Protein AF-A0A357NCK1-F1 (afdb_monomer_lite)

pLDDT: mean 84.66, std 15.16, range [29.31, 97.75]

Radius of gyration: 15.94 Å; chains: 1; bounding box: 40×38×40 Å

Structure (mmCIF, N/CA/C/O backbone):
data_AF-A0A357NCK1-F1
#
_entry.id   AF-A0A357NCK1-F1
#
loop_
_atom_site.group_PDB
_atom_site.id
_atom_site.type_symbol
_atom_site.label_atom_id
_atom_site.label_alt_id
_atom_site.label_comp_id
_atom_site.label_asym_id
_atom_site.label_entity_id
_atom_site.label_seq_id
_atom_site.pdbx_PDB_ins_code
_atom_site.Cartn_x
_atom_site.Cartn_y
_atom_site.Cartn_z
_atom_site.occupancy
_atom_site.B_iso_or_equiv
_atom_site.auth_seq_id
_atom_site.auth_comp_id
_atom_site.auth_asym_id
_atom_site.auth_atom_id
_atom_site.pdbx_PDB_model_num
ATOM 1 N N . SER A 1 1 ? -4.058 -13.967 -14.057 1.00 55.59 1 SER A N 1
ATOM 2 C CA . SER A 1 1 ? -3.711 -12.797 -13.224 1.00 55.59 1 SER A CA 1
ATOM 3 C C . SER A 1 1 ? -3.985 -11.541 -14.035 1.00 55.59 1 SER A C 1
ATOM 5 O O . SER A 1 1 ? -3.881 -11.595 -15.252 1.00 55.59 1 SER A O 1
ATOM 7 N N . PHE A 1 2 ? -4.388 -10.442 -13.395 1.00 70.50 2 PHE A N 1
ATOM 8 C CA . PHE A 1 2 ? -4.640 -9.168 -14.077 1.00 70.50 2 PHE A CA 1
ATOM 9 C C . PHE A 1 2 ? -3.378 -8.293 -14.043 1.00 70.50 2 PHE A C 1
ATOM 11 O O . PHE A 1 2 ? -2.766 -8.137 -12.982 1.00 70.50 2 PHE A O 1
ATOM 18 N N . ASP A 1 3 ? -2.979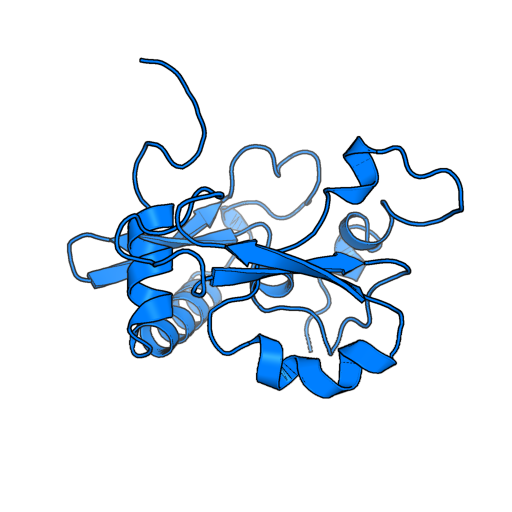 -7.739 -15.191 1.00 80.19 3 ASP A N 1
ATOM 19 C CA . ASP A 1 3 ? -1.816 -6.857 -15.319 1.00 80.19 3 ASP A CA 1
ATOM 20 C C . ASP A 1 3 ? -2.245 -5.466 -15.809 1.00 80.19 3 ASP A C 1
ATOM 22 O O . ASP A 1 3 ? -2.325 -5.207 -17.008 1.00 80.19 3 ASP A O 1
ATOM 26 N N . CYS A 1 4 ? -2.466 -4.539 -14.868 1.00 82.50 4 CYS A N 1
ATOM 27 C CA . CYS A 1 4 ? -2.794 -3.142 -15.178 1.00 82.50 4 CYS A CA 1
ATOM 28 C C . CYS A 1 4 ? -1.724 -2.439 -16.034 1.00 82.50 4 CYS A C 1
ATOM 30 O O . CYS A 1 4 ? -1.990 -1.410 -16.643 1.00 82.50 4 CYS A O 1
ATOM 32 N N . GLY A 1 5 ? -0.510 -2.995 -16.115 1.00 84.00 5 GLY A N 1
ATOM 33 C CA . GLY A 1 5 ? 0.564 -2.463 -16.948 1.00 84.00 5 GLY A CA 1
ATOM 34 C C . GLY A 1 5 ? 0.278 -2.558 -18.433 1.00 84.00 5 GLY A C 1
ATOM 35 O O . GLY A 1 5 ? 0.859 -1.783 -19.176 1.00 84.00 5 GLY A O 1
ATOM 36 N N . LEU A 1 6 ? -0.617 -3.448 -18.859 1.00 87.19 6 LEU A N 1
ATOM 37 C CA . LEU A 1 6 ? -1.048 -3.521 -20.252 1.00 87.19 6 LEU A CA 1
ATOM 38 C C . LEU A 1 6 ? -1.877 -2.292 -20.664 1.00 87.19 6 LEU A C 1
ATOM 40 O O . LEU A 1 6 ? -1.888 -1.946 -21.837 1.00 87.19 6 LEU A O 1
ATOM 44 N N . LEU A 1 7 ? -2.520 -1.605 -19.710 1.00 86.88 7 LEU A N 1
ATOM 45 C CA . LEU A 1 7 ? -3.351 -0.423 -19.979 1.00 86.88 7 LEU A CA 1
ATOM 46 C C . LEU A 1 7 ? -2.526 0.849 -20.189 1.00 86.88 7 LEU A C 1
ATOM 48 O O . LEU A 1 7 ? -2.882 1.699 -20.994 1.00 86.88 7 LEU A O 1
ATOM 52 N N . CYS A 1 8 ? -1.442 1.002 -19.429 1.00 85.50 8 CYS A N 1
ATOM 53 C CA . CYS A 1 8 ? -0.624 2.219 -19.410 1.00 85.50 8 CYS A CA 1
ATOM 54 C C . CYS A 1 8 ? 0.817 1.983 -19.860 1.00 85.50 8 CYS A C 1
ATOM 56 O O . CYS A 1 8 ? 1.697 2.794 -19.570 1.00 85.50 8 CYS A O 1
ATOM 58 N N . ASP A 1 9 ? 1.066 0.830 -20.476 1.00 85.50 9 ASP A N 1
ATOM 59 C CA . ASP A 1 9 ? 2.392 0.367 -20.858 1.00 85.50 9 ASP A CA 1
ATOM 60 C C . ASP A 1 9 ? 3.396 0.460 -19.692 1.00 85.50 9 ASP A C 1
ATOM 62 O O . ASP A 1 9 ? 4.513 0.950 -19.793 1.00 85.50 9 ASP A O 1
ATOM 66 N N . LYS A 1 10 ? 2.965 0.010 -18.512 1.00 84.56 10 LYS A N 1
ATOM 67 C CA . LYS A 1 10 ? 3.773 -0.063 -17.287 1.00 84.56 10 LYS A CA 1
ATOM 68 C C . LYS A 1 10 ? 4.330 1.280 -16.781 1.00 84.56 10 LYS A C 1
ATOM 70 O O . LYS A 1 10 ? 5.309 1.243 -16.040 1.00 84.56 10 LYS A O 1
ATOM 75 N N . ARG A 1 11 ? 3.701 2.424 -17.090 1.00 81.06 11 ARG A N 1
ATOM 76 C CA . ARG A 1 11 ? 4.147 3.789 -16.713 1.00 81.06 11 ARG A CA 1
ATOM 77 C C . ARG A 1 11 ? 4.675 3.928 -15.276 1.00 81.06 11 ARG A C 1
ATOM 79 O O . ARG A 1 11 ? 5.778 4.424 -15.096 1.00 81.06 11 ARG A O 1
ATOM 86 N N . CYS A 1 12 ? 3.959 3.413 -14.272 1.00 79.00 12 CYS A N 1
ATOM 87 C CA . CYS A 1 12 ? 4.374 3.490 -12.860 1.00 79.00 12 CYS A CA 1
ATOM 88 C C . CYS A 1 12 ? 5.651 2.699 -12.508 1.00 79.00 12 CYS A C 1
ATOM 90 O O . CYS A 1 12 ? 6.248 2.942 -11.469 1.00 79.00 12 CYS A O 1
ATOM 92 N N . CYS A 1 13 ? 6.068 1.743 -13.347 1.00 73.81 13 CYS A N 1
ATOM 93 C CA . CYS A 1 13 ? 7.329 1.008 -13.195 1.00 73.81 13 CYS A CA 1
ATOM 94 C C . CYS A 1 13 ? 8.408 1.489 -14.187 1.00 73.81 13 CYS A C 1
ATOM 96 O O . CYS A 1 13 ? 9.458 0.855 -14.274 1.00 73.81 13 CYS A O 1
ATOM 98 N N . ARG A 1 14 ? 8.143 2.542 -14.979 1.00 69.44 14 ARG A N 1
ATOM 99 C CA . ARG A 1 14 ? 9.073 3.087 -15.986 1.00 69.44 14 ARG A CA 1
ATOM 100 C C . ARG A 1 14 ? 9.870 4.287 -15.507 1.00 69.44 14 ARG A C 1
ATOM 102 O O . ARG A 1 14 ? 10.935 4.526 -16.059 1.00 69.44 14 ARG A O 1
ATOM 109 N N . THR A 1 15 ? 9.397 4.979 -14.477 1.00 58.25 15 THR A N 1
ATOM 110 C CA . THR A 1 15 ? 10.005 6.176 -13.866 1.00 58.25 15 THR A CA 1
ATOM 111 C C . THR A 1 15 ? 11.384 5.945 -13.231 1.00 58.25 15 THR A C 1
ATOM 113 O O . THR A 1 15 ? 11.900 6.819 -12.558 1.00 58.25 15 THR A O 1
ATOM 116 N N . PHE A 1 16 ? 11.996 4.778 -13.447 1.00 56.47 16 PHE A N 1
ATOM 117 C CA . PHE A 1 16 ? 13.287 4.377 -12.879 1.00 56.47 16 PHE A CA 1
ATOM 118 C C . PHE A 1 16 ? 14.247 3.816 -13.932 1.00 56.47 16 PHE A C 1
ATOM 120 O O . PHE A 1 16 ? 15.299 3.270 -13.599 1.00 56.47 16 PHE A O 1
ATOM 127 N N . ALA A 1 17 ? 13.864 3.855 -15.210 1.00 44.09 17 ALA A N 1
ATOM 128 C CA . ALA A 1 17 ? 14.748 3.414 -16.267 1.00 44.09 17 ALA A CA 1
ATOM 129 C C . ALA A 1 17 ? 15.828 4.486 -16.481 1.00 44.09 17 ALA A C 1
ATOM 131 O O . ALA A 1 17 ? 15.514 5.588 -16.914 1.00 44.09 17 ALA A O 1
ATOM 132 N N . TYR A 1 18 ? 17.073 4.073 -16.235 1.00 43.44 18 TYR A N 1
ATOM 133 C CA . TYR A 1 18 ? 18.349 4.699 -16.602 1.00 43.44 18 TYR A CA 1
ATOM 134 C C . TYR A 1 18 ? 18.934 5.653 -15.561 1.00 43.44 18 TYR A C 1
ATOM 136 O O . TYR A 1 18 ? 18.379 6.715 -15.344 1.00 43.44 18 TYR A O 1
ATOM 144 N N . GLY A 1 19 ? 20.045 5.210 -14.942 1.00 49.09 19 GLY A N 1
ATOM 145 C CA . GLY A 1 19 ? 21.285 5.913 -14.528 1.00 49.09 19 GLY A CA 1
ATOM 146 C C . GLY A 1 19 ? 21.278 7.328 -13.936 1.00 49.09 19 GLY A C 1
ATOM 147 O O . GLY A 1 19 ? 22.135 7.631 -13.109 1.00 49.09 19 GLY A O 1
ATOM 148 N N . ASP A 1 20 ? 20.312 8.149 -14.314 1.00 51.88 20 ASP A N 1
ATOM 149 C CA . ASP A 1 20 ? 20.265 9.598 -14.198 1.00 51.88 20 ASP A CA 1
ATOM 150 C C . ASP A 1 20 ? 19.053 10.063 -13.369 1.00 51.88 20 ASP A C 1
ATOM 152 O O . ASP A 1 20 ? 18.769 11.256 -13.324 1.00 51.88 20 ASP A O 1
ATOM 156 N N . ALA A 1 21 ? 18.343 9.132 -12.709 1.00 57.41 21 ALA A N 1
ATOM 157 C CA . ALA A 1 21 ? 17.176 9.441 -11.883 1.00 57.41 21 ALA A CA 1
ATOM 158 C C . ALA A 1 21 ? 17.512 10.526 -10.847 1.00 57.41 21 ALA A C 1
ATOM 160 O O . ALA A 1 21 ? 18.444 10.351 -10.039 1.00 57.41 21 ALA A O 1
ATOM 161 N N . SER A 1 22 ? 16.750 11.624 -10.873 1.00 60.38 22 SER A N 1
ATOM 162 C CA . SER A 1 22 ? 16.932 12.752 -9.962 1.00 60.38 22 SER A CA 1
ATOM 163 C C . SER A 1 22 ? 16.767 12.299 -8.503 1.00 60.38 22 SER A C 1
ATOM 165 O O . SER A 1 22 ? 16.165 11.254 -8.230 1.00 60.38 22 SER A O 1
ATOM 167 N N . PRO A 1 23 ? 17.294 13.053 -7.523 1.00 62.44 23 PRO A N 1
ATOM 168 C CA . PRO A 1 23 ? 17.022 12.783 -6.116 1.00 62.44 23 PRO A CA 1
ATOM 169 C C . PRO A 1 23 ? 15.522 12.652 -5.812 1.00 62.44 23 PRO A C 1
ATOM 171 O O . PRO A 1 23 ? 15.155 11.764 -5.050 1.00 62.44 23 PRO A O 1
ATOM 174 N N . GLU A 1 24 ? 14.664 13.450 -6.463 1.00 62.22 24 GLU A N 1
ATOM 175 C CA . GLU A 1 24 ? 13.208 13.354 -6.298 1.00 62.22 24 GLU A CA 1
ATOM 176 C C . GLU A 1 24 ? 12.635 12.060 -6.901 1.00 62.22 24 GLU A C 1
ATOM 178 O O . GLU A 1 24 ? 11.732 11.449 -6.334 1.00 62.22 24 GLU A O 1
ATOM 183 N N . GLU A 1 25 ? 13.178 11.586 -8.026 1.00 59.94 25 GLU A N 1
ATOM 184 C CA . GLU A 1 25 ? 12.728 10.338 -8.655 1.00 59.94 25 GLU A CA 1
ATOM 185 C C . GLU A 1 25 ? 13.094 9.090 -7.837 1.00 59.94 25 GLU A C 1
ATOM 187 O O . GLU A 1 25 ? 12.412 8.065 -7.912 1.00 59.94 25 GLU A O 1
ATOM 192 N N . ARG A 1 26 ? 14.135 9.175 -6.999 1.00 59.75 26 ARG A N 1
ATOM 193 C CA . ARG A 1 26 ? 14.512 8.108 -6.054 1.00 59.75 26 ARG A CA 1
ATOM 194 C C . ARG A 1 26 ? 13.540 7.966 -4.884 1.00 59.75 26 ARG A C 1
ATOM 196 O O . ARG A 1 26 ? 13.560 6.924 -4.228 1.00 59.75 26 ARG A O 1
ATOM 203 N N . ASP A 1 27 ? 12.694 8.966 -4.647 1.00 67.44 27 ASP A N 1
ATOM 204 C CA . ASP A 1 27 ? 11.656 8.932 -3.618 1.00 67.44 27 ASP A CA 1
ATOM 205 C C . ASP A 1 27 ? 10.322 8.350 -4.124 1.00 67.44 27 ASP A C 1
ATOM 207 O O . ASP A 1 27 ? 9.385 8.213 -3.340 1.00 67.44 27 ASP A O 1
ATOM 211 N N . TYR A 1 28 ? 10.215 7.918 -5.390 1.00 79.38 28 TYR A N 1
ATOM 212 C CA . TYR A 1 28 ? 9.050 7.150 -5.840 1.00 79.38 28 TYR A CA 1
ATOM 213 C C . TYR A 1 28 ? 9.114 5.690 -5.377 1.00 79.38 28 TYR A C 1
ATOM 215 O O . TYR A 1 28 ? 10.111 4.981 -5.536 1.00 79.38 28 TYR A O 1
ATOM 223 N N . GLY A 1 29 ? 7.991 5.189 -4.876 1.00 88.00 29 GLY A N 1
ATOM 224 C CA . GLY A 1 29 ? 7.892 3.834 -4.355 1.00 88.00 29 GLY A CA 1
ATOM 225 C C . GLY A 1 29 ? 6.590 3.615 -3.607 1.00 88.00 29 GLY A C 1
ATOM 226 O O . GLY A 1 29 ? 5.633 4.369 -3.773 1.00 88.00 29 GLY A O 1
ATOM 227 N N . MET A 1 30 ? 6.548 2.552 -2.815 1.00 91.62 30 MET A N 1
ATOM 228 C CA . MET A 1 30 ? 5.403 2.224 -1.976 1.00 91.62 30 MET A CA 1
ATOM 229 C C . MET A 1 30 ? 5.854 1.851 -0.577 1.00 91.62 30 MET A C 1
ATOM 231 O O . MET A 1 30 ? 6.795 1.078 -0.402 1.00 91.62 30 MET A O 1
ATOM 235 N N . GLU A 1 31 ? 5.111 2.327 0.410 1.00 94.81 31 GLU A N 1
ATOM 236 C CA . GLU A 1 31 ? 5.141 1.763 1.751 1.00 94.81 31 GLU A CA 1
ATOM 237 C C . GLU A 1 31 ? 4.552 0.353 1.734 1.00 94.81 31 GLU A C 1
ATOM 239 O O . GLU A 1 31 ? 3.494 0.096 1.149 1.00 94.81 31 GLU A O 1
ATOM 244 N N . LEU A 1 32 ? 5.238 -0.566 2.392 1.00 96.88 32 LEU A N 1
ATOM 245 C CA . LEU A 1 32 ? 4.742 -1.900 2.664 1.00 96.88 32 LEU A CA 1
ATOM 246 C C . LEU A 1 32 ? 3.779 -1.853 3.845 1.00 96.88 32 LEU A C 1
ATOM 248 O O . LEU A 1 32 ? 3.964 -1.083 4.789 1.00 96.88 32 LEU A O 1
ATOM 252 N N . TYR A 1 33 ? 2.764 -2.710 3.824 1.00 97.38 33 TYR A N 1
ATOM 253 C CA . TYR A 1 33 ? 1.983 -2.940 5.036 1.00 97.38 33 TYR A CA 1
ATOM 254 C C . TYR A 1 33 ? 2.820 -3.703 6.074 1.00 97.38 33 TYR A C 1
ATOM 256 O O . TYR A 1 33 ? 3.628 -4.546 5.687 1.00 97.38 33 TYR A O 1
ATOM 264 N N . PRO A 1 34 ? 2.620 -3.475 7.386 1.00 97.00 34 PRO A N 1
ATOM 265 C CA . PRO A 1 34 ? 3.275 -4.271 8.423 1.00 97.00 34 PRO A CA 1
ATOM 266 C C . PRO A 1 34 ? 3.155 -5.785 8.174 1.00 97.00 34 PRO A C 1
ATOM 268 O O . PRO A 1 34 ? 2.043 -6.308 8.064 1.00 97.00 34 PRO A O 1
ATOM 271 N N . GLY A 1 35 ? 4.292 -6.481 8.089 1.00 94.62 35 GLY A N 1
ATOM 272 C CA . GLY A 1 35 ? 4.389 -7.919 7.821 1.00 94.62 35 GLY A CA 1
ATOM 273 C C . GLY A 1 35 ? 4.550 -8.282 6.340 1.00 94.62 35 GLY A C 1
ATOM 274 O O . GLY A 1 35 ? 4.945 -9.404 6.018 1.00 94.62 35 GLY A O 1
ATOM 275 N N . GLU A 1 36 ? 4.288 -7.361 5.412 1.00 96.06 36 GLU A N 1
ATOM 276 C CA . GLU A 1 36 ? 4.460 -7.600 3.977 1.00 96.06 36 GLU A CA 1
ATOM 277 C C . GLU A 1 36 ? 5.936 -7.772 3.583 1.00 96.06 36 GLU A C 1
ATOM 279 O O . GLU A 1 36 ? 6.248 -8.501 2.640 1.00 96.06 36 GLU A O 1
ATOM 284 N N . GLU A 1 37 ? 6.865 -7.179 4.333 1.00 94.88 37 GLU A N 1
ATOM 285 C CA . GLU A 1 37 ? 8.304 -7.356 4.139 1.00 94.88 37 GLU A CA 1
ATOM 286 C C . GLU A 1 37 ? 8.746 -8.823 4.217 1.00 94.88 37 GLU A C 1
ATOM 288 O O . GLU A 1 37 ? 9.729 -9.193 3.576 1.00 94.88 37 GLU A O 1
ATOM 293 N N . LEU A 1 38 ? 8.002 -9.662 4.946 1.00 94.00 38 LEU A N 1
ATOM 294 C CA . LEU A 1 38 ? 8.243 -11.103 5.028 1.00 94.00 38 LEU A CA 1
ATOM 295 C C . LEU A 1 38 ? 7.881 -11.805 3.713 1.00 94.00 38 LEU A C 1
ATOM 297 O O . LEU A 1 38 ? 8.577 -12.722 3.286 1.00 94.00 38 LEU A O 1
ATOM 301 N N . MET A 1 39 ? 6.835 -11.336 3.027 1.00 91.31 39 MET A N 1
ATOM 302 C CA . MET A 1 39 ? 6.394 -11.871 1.730 1.00 91.31 39 MET A CA 1
ATOM 303 C C . MET A 1 39 ? 7.337 -11.490 0.584 1.00 91.31 39 MET A C 1
ATOM 305 O O . MET A 1 39 ? 7.323 -12.115 -0.477 1.00 91.31 39 MET A O 1
ATOM 309 N N . LEU A 1 40 ? 8.138 -10.446 0.795 1.00 92.00 40 LEU A N 1
ATOM 310 C CA . LEU A 1 40 ? 9.106 -9.902 -0.153 1.00 92.00 40 LEU A CA 1
ATOM 311 C C . LEU A 1 40 ? 10.558 -10.162 0.282 1.00 92.00 40 LEU A C 1
ATOM 313 O O . LEU A 1 40 ? 11.479 -9.593 -0.305 1.00 92.00 40 LEU A O 1
ATOM 317 N N . ALA A 1 41 ? 10.783 -11.016 1.286 1.00 88.81 41 ALA A N 1
ATOM 318 C CA . ALA A 1 41 ? 12.111 -11.278 1.838 1.00 88.81 41 ALA A CA 1
ATOM 319 C C . ALA A 1 41 ? 13.102 -11.775 0.771 1.00 88.81 41 ALA A C 1
ATOM 321 O O . ALA A 1 41 ? 14.217 -11.257 0.685 1.00 88.81 41 ALA A O 1
ATOM 322 N N . ASP A 1 42 ? 12.669 -12.689 -0.104 1.00 88.44 42 ASP A N 1
ATOM 323 C CA . ASP A 1 42 ? 13.484 -13.207 -1.214 1.00 88.44 42 ASP A CA 1
ATOM 324 C C . ASP A 1 42 ? 13.862 -12.108 -2.223 1.00 88.44 42 ASP A C 1
ATOM 326 O O . ASP A 1 42 ? 14.929 -12.128 -2.840 1.00 88.44 42 ASP A O 1
ATOM 330 N N . GLU A 1 43 ? 13.013 -11.088 -2.360 1.00 88.56 43 GLU A N 1
ATOM 331 C CA . GLU A 1 43 ? 13.208 -9.993 -3.310 1.00 88.56 43 GLU A CA 1
ATOM 332 C C . GLU A 1 43 ? 14.259 -8.980 -2.830 1.00 88.56 43 GLU A C 1
ATOM 334 O O . GLU A 1 43 ? 14.776 -8.209 -3.642 1.00 88.56 43 GLU A O 1
ATOM 339 N N . ARG A 1 44 ? 14.647 -9.011 -1.542 1.00 81.50 44 ARG A N 1
ATOM 340 C CA . ARG A 1 44 ? 15.767 -8.205 -1.016 1.00 81.50 44 ARG A CA 1
ATOM 341 C C . ARG A 1 44 ? 17.080 -8.527 -1.720 1.00 81.50 44 ARG A C 1
ATOM 343 O O . ARG A 1 44 ? 17.882 -7.632 -1.959 1.00 81.50 44 ARG A O 1
ATOM 350 N N . GLN A 1 45 ? 17.281 -9.793 -2.079 1.00 80.31 45 GLN A N 1
ATOM 351 C CA . GLN A 1 45 ? 18.465 -10.245 -2.813 1.00 80.31 45 GLN A CA 1
ATOM 352 C C . GLN A 1 45 ? 18.263 -10.162 -4.335 1.00 80.31 45 GLN A C 1
ATOM 354 O O . GLN A 1 45 ? 19.229 -10.139 -5.093 1.00 80.31 45 GLN A O 1
ATOM 359 N N . GLY A 1 46 ? 17.011 -10.061 -4.795 1.00 78.31 46 GLY A N 1
ATOM 360 C CA . GLY A 1 46 ? 16.647 -9.965 -6.211 1.00 78.31 46 GLY A CA 1
ATOM 361 C C . GLY A 1 46 ? 17.046 -8.649 -6.894 1.00 78.31 46 GLY A C 1
ATOM 362 O O . GLY A 1 46 ? 16.891 -8.524 -8.112 1.00 78.31 46 GLY A O 1
ATOM 363 N N . GLY A 1 47 ? 17.527 -7.655 -6.139 1.00 81.69 47 GLY A N 1
ATOM 364 C CA . GLY A 1 47 ? 18.170 -6.438 -6.656 1.00 81.69 47 GLY A CA 1
ATOM 365 C C . GLY A 1 47 ? 17.273 -5.497 -7.470 1.00 81.69 47 GLY A C 1
ATOM 366 O O . GLY A 1 47 ? 17.779 -4.576 -8.106 1.00 81.69 47 GLY A O 1
ATOM 367 N N . TRP A 1 48 ? 15.955 -5.728 -7.498 1.00 85.44 48 TRP A N 1
ATOM 368 C CA . TRP A 1 48 ? 14.989 -4.886 -8.219 1.00 85.44 48 TRP A CA 1
ATOM 369 C C . TRP A 1 48 ? 14.235 -3.900 -7.319 1.00 85.44 48 TRP A C 1
ATOM 371 O O . TRP A 1 48 ? 13.499 -3.056 -7.830 1.00 85.44 48 TRP A O 1
ATOM 381 N N . LEU A 1 49 ? 14.427 -4.006 -6.002 1.00 88.50 49 LEU A N 1
ATOM 382 C CA . LEU A 1 49 ? 13.860 -3.121 -4.993 1.00 88.50 49 LEU A CA 1
ATOM 383 C C . LEU A 1 49 ? 14.984 -2.444 -4.208 1.00 88.50 49 LEU A C 1
ATOM 385 O O . LEU A 1 49 ? 15.873 -3.120 -3.692 1.00 88.50 49 LEU A O 1
ATOM 389 N N . ASN A 1 50 ? 14.907 -1.124 -4.083 1.00 87.75 50 ASN A N 1
ATOM 390 C CA . ASN A 1 50 ? 15.637 -0.362 -3.081 1.00 87.75 50 ASN A CA 1
ATOM 391 C C . ASN A 1 50 ? 14.758 -0.235 -1.834 1.00 87.75 50 ASN A C 1
ATOM 393 O O . ASN A 1 50 ? 13.598 0.157 -1.949 1.00 87.75 50 ASN A O 1
ATOM 397 N N . TRP A 1 51 ? 15.296 -0.566 -0.663 1.00 91.81 51 TRP A N 1
ATOM 398 C CA . TRP A 1 51 ? 14.548 -0.633 0.591 1.00 91.81 51 TRP A CA 1
ATOM 399 C C . TRP A 1 51 ? 14.994 0.477 1.539 1.00 91.81 51 TRP A C 1
ATOM 401 O O . TRP A 1 51 ? 16.183 0.610 1.821 1.00 91.81 51 TRP A O 1
ATOM 411 N N . ARG A 1 52 ? 14.038 1.214 2.102 1.00 91.94 52 ARG A N 1
ATOM 412 C CA . ARG A 1 52 ? 14.255 2.190 3.177 1.00 91.94 52 ARG A CA 1
ATOM 413 C C . ARG A 1 52 ? 13.345 1.841 4.348 1.00 91.94 52 ARG A C 1
ATOM 415 O O . ARG A 1 52 ? 12.187 1.506 4.134 1.00 91.94 52 ARG A O 1
ATOM 422 N N . PHE A 1 53 ? 13.854 1.880 5.573 1.00 95.00 53 PHE A N 1
ATOM 423 C CA . PHE A 1 53 ? 13.005 1.761 6.758 1.00 95.00 53 PHE A CA 1
ATOM 424 C C . PHE A 1 53 ? 12.506 3.151 7.151 1.00 95.00 53 PHE A C 1
ATOM 426 O O . PHE A 1 53 ? 13.316 4.067 7.288 1.00 95.00 53 PHE A O 1
ATOM 433 N N . LEU A 1 54 ? 11.191 3.299 7.287 1.00 95.25 54 LEU A N 1
ATOM 434 C CA . LEU A 1 54 ? 10.539 4.504 7.783 1.00 95.25 54 LEU A CA 1
ATOM 435 C C . LEU A 1 54 ? 10.188 4.269 9.251 1.00 95.25 54 LEU A C 1
ATOM 437 O O . LEU A 1 54 ? 9.309 3.465 9.559 1.00 95.25 54 LEU A O 1
ATOM 441 N N . SER A 1 55 ? 10.921 4.925 10.141 1.00 95.94 55 SER A N 1
ATOM 442 C CA . SER A 1 55 ? 10.796 4.848 11.597 1.00 95.94 55 SER A CA 1
ATOM 443 C C . SER A 1 55 ? 9.635 5.697 12.127 1.00 95.94 55 SER A C 1
ATOM 445 O O . SER A 1 55 ? 9.399 6.824 11.682 1.00 95.94 55 SER A O 1
ATOM 447 N N . GLY A 1 56 ? 8.944 5.180 13.143 1.00 94.38 56 GLY A N 1
ATOM 448 C CA . GLY A 1 56 ? 7.972 5.931 13.932 1.00 94.38 56 GLY A CA 1
ATOM 449 C C . GLY A 1 56 ? 8.626 7.123 14.635 1.00 94.38 56 GLY A C 1
ATOM 450 O O . GLY A 1 56 ? 9.752 7.040 15.126 1.00 94.38 56 GLY A O 1
ATOM 451 N N . GLY A 1 57 ? 7.947 8.268 14.656 1.00 88.62 57 GLY A N 1
ATOM 452 C CA . GLY A 1 57 ? 8.468 9.502 15.257 1.00 88.62 57 GLY A CA 1
ATOM 453 C C . GLY A 1 57 ? 9.537 10.237 14.436 1.00 88.62 57 GLY A C 1
ATOM 454 O O . GLY A 1 57 ? 10.017 11.276 14.884 1.00 88.62 57 GLY A O 1
ATOM 455 N N . GLU A 1 58 ? 9.905 9.727 13.258 1.00 90.94 58 GLU A N 1
ATOM 456 C CA . GLU A 1 58 ? 10.731 10.438 12.264 1.00 90.94 58 GLU A CA 1
ATOM 457 C C . GLU A 1 58 ? 9.983 10.640 10.942 1.00 90.94 58 GLU A C 1
ATOM 459 O O . GLU A 1 58 ? 10.181 11.654 10.277 1.00 90.94 58 GLU A O 1
ATOM 464 N N . TYR A 1 59 ? 9.099 9.703 10.594 1.00 92.81 59 TYR A N 1
ATOM 465 C CA . TYR A 1 59 ? 8.212 9.780 9.437 1.00 92.81 59 TYR A CA 1
ATOM 466 C C . TYR A 1 59 ? 6.746 9.891 9.869 1.00 92.81 59 TYR A C 1
ATOM 468 O O . TYR A 1 59 ? 6.412 9.651 11.033 1.00 92.81 59 TYR A O 1
ATOM 476 N N . ASP A 1 60 ? 5.879 10.251 8.919 1.00 91.00 60 ASP A N 1
ATOM 477 C CA . ASP A 1 60 ? 4.429 10.366 9.111 1.00 91.00 60 ASP A CA 1
ATOM 478 C C . ASP A 1 60 ? 3.773 8.984 9.261 1.00 91.00 60 ASP A C 1
ATOM 480 O O . ASP A 1 60 ? 3.208 8.410 8.335 1.00 91.00 60 ASP A O 1
ATOM 484 N N . LEU A 1 61 ? 3.927 8.418 10.451 1.00 94.44 61 LEU A N 1
ATOM 485 C CA . LEU A 1 61 ? 3.410 7.125 10.875 1.00 94.44 61 LEU A CA 1
ATOM 486 C C . LEU A 1 61 ? 2.652 7.303 12.194 1.00 94.44 61 LEU A C 1
ATOM 488 O O . LEU A 1 61 ? 2.835 8.327 12.860 1.00 94.44 61 LEU A O 1
ATOM 492 N N . PRO A 1 62 ? 1.840 6.312 12.617 1.00 95.62 62 PRO A N 1
ATOM 493 C CA . PRO A 1 62 ? 1.099 6.405 13.865 1.00 95.62 62 PRO A CA 1
ATOM 494 C C . PRO A 1 62 ? 1.951 6.909 15.032 1.00 95.62 62 PRO A C 1
ATOM 496 O O . PRO A 1 62 ? 2.998 6.343 15.337 1.00 95.62 62 PRO A O 1
ATOM 499 N N . SER A 1 63 ? 1.490 7.963 15.711 1.00 93.31 63 SER A N 1
ATOM 500 C CA . SER A 1 63 ? 2.243 8.623 16.794 1.00 93.31 63 SER A CA 1
ATOM 501 C C . SER A 1 63 ? 2.560 7.716 17.988 1.00 93.31 63 SER A C 1
ATOM 503 O O . SER A 1 63 ? 3.386 8.053 18.831 1.00 93.31 63 SER A O 1
ATOM 505 N N . SER A 1 64 ? 1.858 6.593 18.097 1.00 94.69 64 SER A N 1
ATOM 506 C CA . SER A 1 64 ? 2.082 5.524 19.070 1.00 94.69 64 SER A CA 1
ATOM 507 C C . SER A 1 64 ? 3.320 4.676 18.764 1.00 94.69 64 SER A C 1
ATOM 509 O O . SER A 1 64 ? 3.805 3.990 19.662 1.00 94.69 64 SER A O 1
ATOM 511 N N . TRP A 1 65 ? 3.827 4.693 17.528 1.00 96.44 65 TRP A N 1
ATOM 512 C CA . TRP A 1 65 ? 4.947 3.862 17.103 1.00 96.44 65 TRP A CA 1
ATOM 513 C C . TRP A 1 65 ? 6.274 4.470 17.544 1.00 96.44 65 TRP A C 1
ATOM 515 O O . TRP A 1 65 ? 6.594 5.622 17.245 1.00 96.44 65 TRP A O 1
ATOM 525 N N . ALA A 1 66 ? 7.080 3.669 18.234 1.00 94.56 66 ALA A N 1
ATOM 526 C CA . ALA A 1 66 ? 8.412 4.072 18.657 1.00 94.56 66 ALA A CA 1
ATOM 527 C C . ALA A 1 66 ? 9.394 4.154 17.472 1.00 94.56 66 ALA A C 1
ATOM 529 O O . ALA A 1 66 ? 9.174 3.571 16.415 1.00 94.56 66 ALA A O 1
ATOM 530 N N . LYS A 1 67 ? 10.558 4.785 17.681 1.00 92.88 67 LYS A N 1
ATOM 531 C CA . LYS A 1 67 ? 11.616 4.928 16.653 1.00 92.88 67 LYS A CA 1
ATOM 532 C C . LYS A 1 67 ? 12.147 3.624 16.058 1.00 92.88 67 LYS A C 1
ATOM 534 O O . LYS A 1 67 ? 12.675 3.623 14.953 1.00 92.88 67 LYS A O 1
ATOM 539 N N . HIS A 1 68 ? 12.046 2.523 16.797 1.00 92.69 68 HIS A N 1
ATOM 540 C CA . HIS A 1 68 ? 12.451 1.195 16.327 1.00 92.69 68 HIS A CA 1
ATOM 541 C C . HIS A 1 68 ? 11.299 0.424 15.659 1.00 92.69 68 HIS A C 1
ATOM 543 O O . HIS A 1 68 ? 11.494 -0.694 15.189 1.00 92.69 68 HIS A O 1
ATOM 549 N N . GLU A 1 69 ? 10.101 1.004 15.625 1.00 95.12 69 GLU A N 1
ATOM 550 C CA . GLU A 1 69 ? 8.928 0.498 14.925 1.00 95.12 69 GLU A CA 1
ATOM 551 C C . GLU A 1 69 ? 8.715 1.307 13.646 1.00 95.12 69 GLU A C 1
ATOM 553 O O . GLU A 1 69 ? 9.173 2.441 13.539 1.00 95.12 69 GLU A O 1
ATOM 558 N N . GLY A 1 70 ? 8.061 0.724 12.645 1.00 96.12 70 GLY A N 1
ATOM 559 C CA . GLY A 1 70 ? 7.973 1.367 11.344 1.00 96.12 70 GLY A CA 1
ATOM 560 C C . GLY A 1 70 ? 7.484 0.446 10.243 1.00 96.12 70 GLY A C 1
ATOM 561 O O . GLY A 1 70 ? 7.093 -0.698 10.489 1.00 96.12 70 GLY A O 1
ATOM 562 N N . VAL A 1 71 ? 7.550 0.956 9.019 1.00 97.00 71 VAL A N 1
ATOM 563 C CA . VAL A 1 71 ? 7.314 0.193 7.789 1.00 97.00 71 VAL A CA 1
ATOM 564 C C . VAL A 1 71 ? 8.518 0.294 6.867 1.00 97.00 71 VAL A C 1
ATOM 566 O O . VAL A 1 71 ? 9.330 1.213 6.959 1.00 97.00 71 VAL A O 1
ATOM 569 N N . TYR A 1 72 ? 8.639 -0.651 5.941 1.00 96.44 72 TYR A N 1
ATOM 570 C CA . TYR A 1 72 ? 9.572 -0.498 4.833 1.00 96.44 72 TYR A CA 1
ATOM 571 C C . TYR A 1 72 ? 8.911 0.262 3.690 1.00 96.44 72 TYR A C 1
ATOM 573 O O . TYR A 1 72 ? 7.778 -0.016 3.321 1.00 96.44 72 TYR A O 1
ATOM 581 N N . PHE A 1 73 ? 9.656 1.171 3.087 1.00 94.00 73 PHE A N 1
ATOM 582 C CA . PHE A 1 73 ? 9.365 1.775 1.802 1.00 94.00 73 PHE A CA 1
ATOM 583 C C . PHE A 1 73 ? 10.228 1.110 0.736 1.00 94.00 73 PHE A C 1
ATOM 585 O O . PHE A 1 73 ? 11.436 0.941 0.929 1.00 94.00 73 PHE A O 1
ATOM 592 N N . VAL A 1 74 ? 9.619 0.737 -0.388 1.00 91.50 74 VAL A N 1
ATOM 593 C CA . VAL A 1 74 ? 10.324 0.108 -1.504 1.00 91.50 74 VAL A CA 1
ATOM 594 C C . VAL A 1 74 ? 10.142 0.887 -2.802 1.00 91.50 74 VAL A C 1
ATOM 596 O O . VAL A 1 74 ? 9.024 1.111 -3.266 1.00 91.50 74 VAL A O 1
ATOM 599 N N . GLY A 1 75 ? 11.265 1.267 -3.407 1.00 88.25 75 GLY A N 1
ATOM 600 C CA . GLY A 1 75 ? 11.340 1.841 -4.751 1.00 88.25 75 GLY A CA 1
ATOM 601 C C . GLY A 1 75 ? 11.849 0.803 -5.749 1.00 88.25 75 GLY A C 1
ATOM 602 O O . GLY A 1 75 ? 12.677 -0.038 -5.402 1.00 88.25 75 GLY A O 1
ATOM 603 N N . CYS A 1 76 ? 11.366 0.828 -6.991 1.00 85.50 76 CYS A N 1
ATOM 604 C CA . CYS A 1 76 ? 11.866 -0.084 -8.024 1.00 85.50 76 CYS A CA 1
ATOM 605 C C . CYS A 1 76 ? 13.180 0.454 -8.611 1.00 85.50 76 CYS A C 1
ATOM 607 O O . CYS A 1 76 ? 13.240 1.606 -9.011 1.00 85.50 76 CYS A O 1
ATOM 609 N N . THR A 1 77 ? 14.219 -0.372 -8.730 1.00 80.88 77 THR A N 1
ATOM 610 C CA . THR A 1 77 ? 15.495 0.015 -9.385 1.00 80.88 77 THR A CA 1
ATOM 611 C C . THR A 1 77 ? 15.530 -0.332 -10.874 1.00 80.88 77 THR A C 1
ATOM 613 O O . THR A 1 77 ? 16.420 0.076 -11.614 1.00 80.88 77 THR A O 1
ATOM 616 N N . ARG A 1 78 ? 14.569 -1.143 -11.313 1.00 80.00 78 ARG A N 1
ATOM 617 C CA . ARG A 1 78 ? 14.361 -1.610 -12.685 1.00 80.00 78 ARG A CA 1
ATOM 618 C C . ARG A 1 78 ? 12.885 -1.979 -12.851 1.00 80.00 78 ARG A C 1
ATOM 620 O O . ARG A 1 78 ? 12.171 -2.036 -11.845 1.00 80.00 78 ARG A O 1
ATOM 627 N N . PRO A 1 79 ? 12.397 -2.265 -14.072 1.00 81.38 79 PRO A N 1
ATOM 628 C CA . PRO A 1 79 ? 11.010 -2.664 -14.268 1.00 81.38 79 PRO A CA 1
ATOM 629 C C . PRO A 1 79 ? 10.574 -3.773 -13.299 1.00 81.38 79 PRO A C 1
ATOM 631 O O . PRO A 1 79 ? 11.187 -4.837 -13.221 1.00 81.38 79 PRO A O 1
ATOM 634 N N . CYS A 1 80 ? 9.509 -3.484 -12.553 1.00 82.94 80 CYS A N 1
ATOM 635 C CA . CYS A 1 80 ? 9.018 -4.301 -11.452 1.00 82.94 80 CYS A CA 1
ATOM 636 C C . CYS A 1 80 ? 8.688 -5.746 -11.871 1.00 82.94 80 CYS A C 1
ATOM 638 O O . CYS A 1 80 ? 8.018 -5.981 -12.887 1.00 82.94 80 CYS A O 1
ATOM 640 N N . ALA A 1 81 ? 9.054 -6.724 -11.036 1.00 86.06 81 ALA A N 1
ATOM 641 C CA . ALA A 1 81 ? 8.573 -8.095 -11.174 1.00 86.06 81 ALA A CA 1
ATOM 642 C C . ALA A 1 81 ? 7.071 -8.136 -10.835 1.00 86.06 81 ALA A C 1
ATOM 644 O O . ALA A 1 81 ? 6.668 -8.197 -9.675 1.00 86.06 81 ALA A O 1
ATOM 645 N N . ARG A 1 82 ? 6.205 -8.066 -11.856 1.00 84.69 82 ARG A N 1
ATOM 646 C CA . ARG A 1 82 ? 4.754 -7.816 -11.702 1.00 84.69 82 ARG A CA 1
ATOM 647 C C . ARG A 1 82 ? 4.035 -8.758 -10.737 1.00 84.69 82 ARG A C 1
ATOM 649 O O . ARG A 1 82 ? 3.133 -8.314 -10.021 1.00 84.69 82 ARG A O 1
ATOM 656 N N . ALA A 1 83 ? 4.435 -10.028 -10.713 1.00 86.75 83 ALA A N 1
ATOM 657 C CA . ALA A 1 83 ? 3.878 -11.057 -9.837 1.00 86.75 83 ALA A CA 1
ATOM 658 C C . ALA A 1 83 ? 4.298 -10.904 -8.365 1.00 86.75 83 ALA A C 1
ATOM 660 O O . ALA A 1 83 ? 3.635 -11.460 -7.493 1.00 86.75 83 ALA A O 1
ATOM 661 N N . LYS A 1 84 ? 5.344 -10.119 -8.094 1.00 89.69 84 LYS A N 1
ATOM 662 C CA . LYS A 1 84 ? 5.971 -9.888 -6.786 1.00 89.69 84 LYS A CA 1
ATOM 663 C C . LYS A 1 84 ? 5.794 -8.448 -6.296 1.00 89.69 84 LYS A C 1
ATOM 665 O O . LYS A 1 84 ? 6.485 -8.001 -5.396 1.00 89.69 84 LYS A O 1
ATOM 670 N N . ARG A 1 85 ? 4.867 -7.694 -6.895 1.00 90.94 85 ARG A N 1
ATOM 671 C CA . ARG A 1 85 ? 4.571 -6.321 -6.470 1.00 90.94 85 ARG A CA 1
ATOM 672 C C . ARG A 1 85 ? 4.026 -6.278 -5.037 1.00 90.94 85 ARG A C 1
ATOM 674 O O . ARG A 1 85 ? 3.205 -7.151 -4.719 1.00 90.94 85 ARG A O 1
ATOM 681 N N . PRO A 1 86 ? 4.371 -5.235 -4.264 1.00 93.88 86 PRO A N 1
ATOM 682 C CA . PRO A 1 86 ? 3.675 -4.900 -3.030 1.00 93.88 86 PRO A CA 1
ATOM 683 C C . PRO A 1 86 ? 2.161 -4.740 -3.226 1.00 93.88 86 PRO A C 1
ATOM 685 O O . PRO A 1 86 ? 1.689 -4.441 -4.327 1.00 93.88 86 PRO A O 1
ATOM 688 N N . LEU A 1 87 ? 1.392 -4.889 -2.156 1.00 95.12 87 LEU A N 1
ATOM 689 C CA . LEU A 1 87 ? -0.055 -4.746 -2.095 1.00 95.12 87 LEU A CA 1
ATOM 690 C C . LEU A 1 87 ? -0.475 -3.332 -2.486 1.00 95.12 87 LEU A C 1
ATOM 692 O O . LEU A 1 87 ? -1.345 -3.194 -3.345 1.00 95.12 87 LEU A O 1
ATOM 696 N N . ARG A 1 88 ? 0.197 -2.285 -1.981 1.00 93.88 88 ARG A N 1
ATOM 697 C CA . ARG A 1 88 ? -0.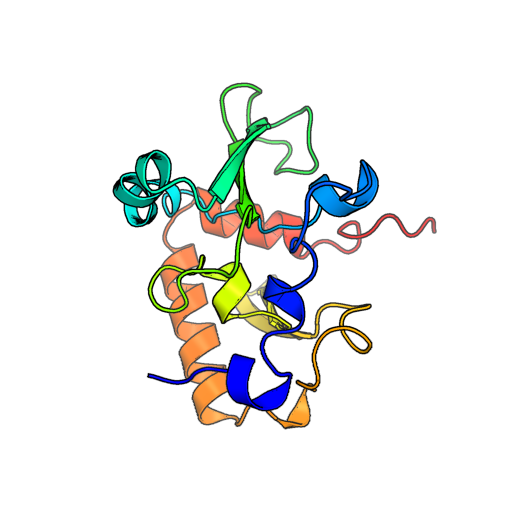085 -0.899 -2.400 1.00 93.88 88 ARG A CA 1
ATOM 698 C C . ARG A 1 88 ? 0.125 -0.697 -3.911 1.00 93.88 88 ARG A C 1
ATOM 700 O O . ARG A 1 88 ? -0.740 -0.135 -4.572 1.00 93.88 88 ARG A O 1
ATOM 707 N N . CYS A 1 89 ? 1.160 -1.295 -4.518 1.00 91.44 89 CYS A N 1
ATOM 708 C CA . CYS A 1 89 ? 1.330 -1.301 -5.985 1.00 91.44 89 CYS A CA 1
ATOM 709 C C . CYS A 1 89 ? 0.218 -2.050 -6.750 1.00 91.44 89 CYS A C 1
ATOM 711 O O . CYS A 1 89 ? 0.059 -1.841 -7.956 1.00 91.44 89 CYS A O 1
ATOM 713 N N . ARG A 1 90 ? -0.477 -3.001 -6.113 1.00 91.12 90 ARG A N 1
ATOM 714 C CA . ARG A 1 90 ? -1.582 -3.762 -6.726 1.00 91.12 90 ARG A CA 1
ATOM 715 C C . ARG A 1 90 ? -2.922 -3.056 -6.580 1.00 91.12 90 ARG A C 1
ATOM 717 O O . ARG A 1 90 ? -3.787 -3.277 -7.422 1.00 91.12 90 ARG A O 1
ATOM 724 N N . LEU A 1 91 ? -3.079 -2.259 -5.528 1.00 91.88 91 LEU A N 1
ATOM 725 C CA . LEU A 1 91 ? -4.273 -1.462 -5.266 1.00 91.88 91 LEU A CA 1
ATOM 726 C C . LEU A 1 91 ? -4.243 -0.127 -6.015 1.00 91.88 91 LEU A C 1
ATOM 728 O O . LEU A 1 91 ? -5.299 0.338 -6.432 1.00 91.88 91 LEU A O 1
ATOM 732 N N . PHE A 1 92 ? -3.056 0.444 -6.244 1.00 90.62 92 PHE A N 1
ATOM 733 C CA . PHE A 1 92 ? -2.879 1.713 -6.951 1.00 90.62 92 PHE A CA 1
ATOM 734 C C . PHE A 1 92 ? -3.686 1.768 -8.266 1.00 90.62 92 PHE A C 1
ATOM 736 O O . PHE A 1 92 ? -3.591 0.836 -9.078 1.00 90.62 92 PHE A O 1
ATOM 743 N N . PRO A 1 93 ? -4.461 2.842 -8.510 1.00 91.38 93 PRO A N 1
ATOM 744 C CA . PRO A 1 93 ? -4.467 4.137 -7.810 1.00 91.38 93 PRO A CA 1
ATOM 745 C C . PRO A 1 93 ? -5.455 4.225 -6.638 1.00 91.38 93 PRO A C 1
ATOM 747 O O . PRO A 1 93 ? -5.718 5.307 -6.120 1.00 91.38 93 PRO A O 1
ATOM 750 N N . TYR A 1 94 ? -6.042 3.104 -6.228 1.00 92.38 94 TYR A N 1
ATOM 751 C CA . TYR A 1 94 ? -6.952 3.072 -5.095 1.00 92.38 94 TYR A CA 1
ATOM 752 C C . TYR A 1 94 ? -6.178 2.899 -3.797 1.00 92.38 94 TYR A C 1
ATOM 754 O O . TYR A 1 94 ? -5.333 2.007 -3.683 1.00 92.38 94 TYR A O 1
ATOM 762 N N . LYS A 1 95 ? -6.539 3.690 -2.789 1.00 92.25 95 LYS A N 1
ATOM 763 C CA . LYS A 1 95 ? -6.076 3.496 -1.418 1.00 92.25 95 LYS A CA 1
ATOM 764 C C . LYS A 1 95 ? -7.231 3.063 -0.509 1.00 92.25 95 LYS A C 1
ATOM 766 O O . LYS A 1 95 ? -8.340 3.598 -0.623 1.00 92.25 95 LYS A O 1
ATOM 771 N N . PRO A 1 96 ? -7.015 2.087 0.384 1.00 95.00 96 PRO A N 1
ATOM 772 C CA . PRO A 1 96 ? -7.985 1.748 1.411 1.00 95.00 96 PRO A CA 1
ATOM 773 C C . PRO A 1 96 ? -7.964 2.792 2.525 1.00 95.00 96 PRO A C 1
ATOM 775 O O . PRO A 1 96 ? -6.902 3.179 2.999 1.00 95.00 96 PRO A O 1
ATOM 778 N N . ILE A 1 97 ? -9.145 3.216 2.964 1.00 94.12 97 ILE A N 1
ATOM 779 C CA . ILE A 1 97 ? -9.327 4.050 4.153 1.00 94.12 97 ILE A CA 1
ATOM 780 C C . ILE A 1 97 ? -10.153 3.289 5.185 1.00 94.12 97 ILE A C 1
ATOM 782 O O . ILE A 1 97 ? -11.189 2.700 4.855 1.00 94.12 97 ILE A O 1
ATOM 786 N N . LEU A 1 98 ? -9.706 3.310 6.441 1.00 95.25 98 LEU A N 1
ATOM 787 C CA . LEU A 1 98 ? -10.474 2.771 7.555 1.00 95.25 98 LEU A CA 1
ATOM 788 C C . LEU A 1 98 ? -11.473 3.819 8.049 1.00 95.25 98 LEU A C 1
ATOM 790 O O . LEU A 1 98 ? -11.108 4.907 8.481 1.00 95.25 98 LEU A O 1
ATOM 794 N N . LYS A 1 99 ? -12.763 3.495 7.973 1.00 93.56 99 LYS A N 1
ATOM 795 C CA . LYS A 1 99 ? -13.849 4.362 8.440 1.00 93.56 99 LYS A CA 1
ATOM 796 C C . LYS A 1 99 ? -14.051 4.204 9.951 1.00 93.56 99 LYS A C 1
ATOM 798 O O . LYS A 1 99 ? -13.739 3.166 10.528 1.00 93.56 99 LYS A O 1
ATOM 803 N N . ALA A 1 100 ? -14.675 5.203 10.580 1.00 90.00 100 ALA A N 1
ATOM 804 C CA . ALA A 1 100 ? -15.000 5.197 12.014 1.00 90.00 100 ALA A CA 1
ATOM 805 C C . ALA A 1 100 ? -15.846 3.988 12.462 1.00 90.00 100 ALA A C 1
ATOM 807 O O . ALA A 1 100 ? -15.707 3.515 13.583 1.00 90.00 100 ALA A O 1
ATOM 808 N N . ASN A 1 101 ? -16.678 3.437 11.573 1.00 90.31 101 ASN A N 1
ATOM 809 C CA . ASN A 1 101 ? -17.454 2.218 11.830 1.00 90.31 101 ASN A CA 1
ATOM 810 C C . ASN A 1 101 ? -16.633 0.916 11.682 1.00 90.31 101 ASN A C 1
ATOM 812 O O . ASN A 1 101 ? -1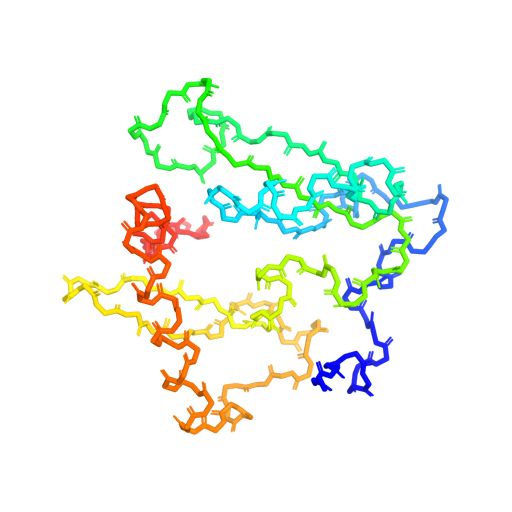7.201 -0.173 11.700 1.00 90.31 101 ASN A O 1
ATOM 816 N N . GLY A 1 102 ? -15.317 1.016 11.481 1.00 90.00 102 GLY A N 1
ATOM 817 C CA . GLY A 1 102 ? -14.407 -0.115 11.322 1.00 90.00 102 GLY A CA 1
ATOM 818 C C . GLY A 1 102 ? -14.405 -0.764 9.937 1.00 90.00 102 GLY A C 1
ATOM 819 O O . GLY A 1 102 ? -13.709 -1.763 9.767 1.00 90.00 102 GLY A O 1
ATOM 820 N N . LYS A 1 103 ? -15.151 -0.227 8.964 1.00 95.62 103 LYS A N 1
ATOM 821 C CA . LYS A 1 103 ? -15.204 -0.742 7.587 1.00 95.62 103 LYS A CA 1
ATOM 822 C C . LYS A 1 103 ? -14.155 -0.109 6.685 1.00 95.62 103 LYS A C 1
ATOM 824 O O . LYS A 1 103 ? -13.764 1.038 6.902 1.00 95.62 103 LYS A O 1
ATOM 829 N N . ILE A 1 104 ? -13.730 -0.847 5.658 1.00 97.00 104 ILE A N 1
ATOM 830 C CA . ILE A 1 104 ? -12.832 -0.315 4.629 1.00 97.00 104 ILE A CA 1
ATOM 831 C C . ILE A 1 104 ? -13.639 0.276 3.481 1.00 97.00 104 ILE A C 1
ATOM 833 O O . ILE A 1 104 ? -14.624 -0.300 3.023 1.00 97.00 104 ILE A O 1
ATOM 837 N N . ARG A 1 105 ? -13.175 1.419 2.978 1.00 94.31 105 ARG A N 1
ATOM 838 C CA . ARG A 1 105 ? -13.578 1.944 1.676 1.00 94.31 105 ARG A CA 1
ATOM 839 C C . ARG A 1 105 ? -12.352 2.113 0.795 1.00 94.31 105 ARG A C 1
ATOM 841 O O . ARG A 1 105 ? -11.340 2.622 1.263 1.00 94.31 105 ARG A O 1
ATOM 848 N N . LEU A 1 106 ? -12.447 1.735 -0.475 1.00 93.31 106 LEU A N 1
ATOM 849 C CA . LEU A 1 106 ? -11.447 2.138 -1.464 1.00 93.31 106 LEU A CA 1
ATOM 850 C C . LEU A 1 106 ? -11.787 3.521 -2.017 1.00 93.31 106 LEU A C 1
ATOM 852 O O . LEU A 1 106 ? -12.899 3.735 -2.503 1.00 93.31 106 LEU A O 1
ATOM 856 N N . VAL A 1 107 ? -10.827 4.437 -1.976 1.00 90.75 107 VAL A N 1
ATOM 857 C CA . VAL A 1 107 ? -10.935 5.774 -2.573 1.00 90.75 107 VAL A CA 1
ATOM 858 C C . VAL A 1 107 ? -9.827 5.971 -3.595 1.00 90.75 107 VAL A C 1
ATOM 860 O O . VAL A 1 107 ? -8.758 5.372 -3.466 1.00 90.75 107 VAL A O 1
ATOM 863 N N .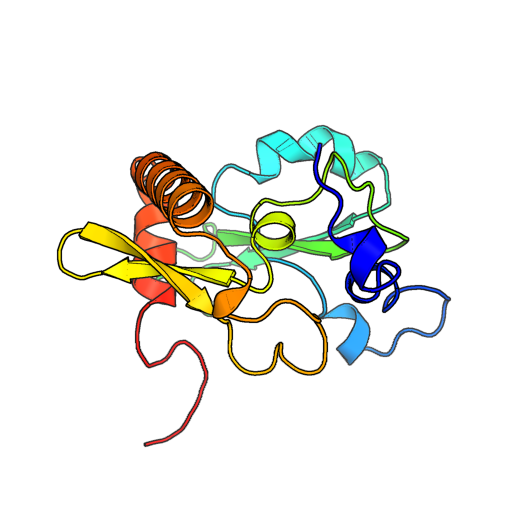 LEU A 1 108 ? -10.081 6.788 -4.615 1.00 89.25 108 LEU A N 1
ATOM 864 C CA . LEU A 1 108 ? -9.035 7.177 -5.552 1.00 89.25 108 LEU A CA 1
ATOM 865 C C . LEU A 1 108 ? -8.038 8.087 -4.831 1.00 89.25 108 LEU A C 1
ATOM 867 O O . LEU A 1 108 ? -8.422 9.026 -4.128 1.00 89.25 108 LEU A O 1
ATOM 871 N N . GLU A 1 109 ? -6.755 7.787 -4.963 1.00 87.12 109 GLU A N 1
ATOM 872 C CA . GLU A 1 109 ? -5.719 8.632 -4.404 1.00 87.12 109 GLU A CA 1
ATOM 873 C C . GLU A 1 109 ? -5.571 9.912 -5.244 1.00 87.12 109 GLU A C 1
ATOM 875 O O . GLU A 1 109 ? -5.406 9.851 -6.462 1.00 87.12 109 GLU A O 1
ATOM 880 N N . LYS A 1 110 ? -5.643 11.083 -4.594 1.00 84.19 110 LYS A N 1
ATOM 881 C CA . LYS A 1 110 ? -5.527 12.388 -5.267 1.00 84.19 110 LYS A CA 1
ATOM 882 C C . LYS A 1 110 ? -4.211 12.481 -6.053 1.00 84.19 110 LYS A C 1
ATOM 884 O O . LYS A 1 110 ? -3.178 11.988 -5.595 1.00 84.19 110 LYS A O 1
ATOM 889 N N . GLY A 1 111 ? -4.200 13.179 -7.182 1.00 82.62 111 GLY A N 1
ATOM 890 C CA . GLY A 1 111 ? -2.966 13.433 -7.938 1.00 82.62 111 GLY A CA 1
ATOM 891 C C . GLY A 1 111 ? -2.473 12.225 -8.738 1.00 82.62 111 GLY A C 1
ATOM 892 O O . GLY A 1 111 ? -1.397 12.279 -9.329 1.00 82.62 111 GLY A O 1
ATOM 893 N N . THR A 1 112 ? -3.232 11.125 -8.766 1.00 84.75 112 THR A N 1
ATOM 894 C CA . THR A 1 112 ? -2.901 9.940 -9.571 1.00 84.75 112 THR A CA 1
ATOM 895 C C . THR A 1 112 ? -3.443 10.018 -10.995 1.00 84.75 112 THR A C 1
ATOM 897 O O . THR A 1 112 ? -3.067 9.188 -11.825 1.00 84.75 112 THR A O 1
ATOM 900 N N . GLU A 1 113 ? -4.249 11.034 -11.314 1.00 81.25 113 GLU A N 1
ATOM 901 C CA . GLU A 1 113 ? -4.990 11.158 -12.576 1.00 81.25 113 GLU A CA 1
ATOM 902 C C . GLU A 1 113 ? -4.042 11.275 -13.784 1.00 81.25 113 GLU A C 1
ATOM 904 O O . GLU A 1 113 ? -4.331 10.777 -14.869 1.00 81.25 113 GLU A O 1
ATOM 909 N N . ASN A 1 114 ? -2.857 11.861 -13.578 1.00 77.44 114 ASN A N 1
ATOM 910 C CA . ASN A 1 114 ? -1.820 11.989 -14.609 1.00 77.44 114 ASN A CA 1
ATOM 911 C C . ASN A 1 114 ? -0.920 10.737 -14.732 1.00 77.44 114 ASN A C 1
ATOM 913 O O . ASN A 1 114 ? -0.226 10.545 -15.739 1.00 77.44 114 ASN A O 1
ATOM 917 N N . TYR A 1 115 ? -0.935 9.852 -13.729 1.00 78.00 115 TYR A N 1
ATOM 918 C CA . TYR A 1 115 ? -0.034 8.697 -13.628 1.00 78.00 115 TYR A CA 1
ATOM 919 C C . TYR A 1 115 ? -0.713 7.364 -13.949 1.00 78.00 115 TYR A C 1
ATOM 921 O O . TYR A 1 115 ? -0.069 6.460 -14.493 1.00 78.00 115 TYR A O 1
ATOM 929 N N . CYS A 1 116 ? -2.002 7.229 -13.637 1.00 86.75 116 CYS A N 1
ATOM 930 C CA . CYS A 1 116 ? -2.776 6.019 -13.863 1.00 86.75 116 CYS A CA 1
ATOM 931 C C . CYS A 1 116 ? -4.013 6.317 -14.714 1.00 86.75 116 CYS A C 1
ATOM 933 O O . CYS A 1 116 ? -4.769 7.215 -14.364 1.00 86.75 116 CYS A O 1
ATOM 935 N N . PRO A 1 117 ? -4.294 5.536 -15.774 1.00 86.75 117 PRO A N 1
ATOM 936 C CA . PRO A 1 117 ? -5.544 5.679 -16.518 1.00 86.75 117 PRO A CA 1
ATOM 937 C C . PRO A 1 117 ? -6.762 5.144 -15.747 1.00 86.75 117 PRO A C 1
ATOM 939 O O . PRO A 1 117 ? -7.875 5.228 -16.261 1.00 86.75 117 PRO A O 1
ATOM 942 N N . LEU A 1 118 ? -6.554 4.539 -14.566 1.00 87.44 118 LEU A N 1
ATOM 943 C CA . LEU A 1 118 ? -7.636 3.990 -13.762 1.00 87.44 118 LEU A CA 1
ATOM 944 C C . LEU A 1 118 ? -8.393 5.102 -13.030 1.00 87.44 118 LEU A C 1
ATOM 946 O O . LEU A 1 118 ? -7.801 5.848 -12.255 1.00 87.44 118 LEU A O 1
ATOM 950 N N . THR A 1 119 ? -9.704 5.172 -13.257 1.00 84.00 119 THR A N 1
ATOM 951 C CA . THR A 1 119 ? -10.630 6.121 -12.617 1.00 84.00 119 THR A CA 1
ATOM 952 C C . THR A 1 119 ? -11.627 5.391 -11.722 1.00 84.00 119 THR A C 1
ATOM 954 O O . THR A 1 119 ? -11.794 4.180 -11.845 1.00 84.00 119 THR A O 1
ATOM 957 N N . GLU A 1 120 ? -12.332 6.116 -10.848 1.00 74.25 120 GLU A N 1
ATOM 958 C CA . GLU A 1 120 ? -13.246 5.523 -9.859 1.00 74.25 120 GLU A CA 1
ATOM 959 C C . GLU A 1 120 ? -14.315 4.586 -10.456 1.00 74.25 120 GLU A C 1
ATOM 961 O O . GLU A 1 120 ? -14.638 3.561 -9.845 1.00 74.25 120 GLU A O 1
ATOM 966 N N . ASP A 1 121 ? -14.784 4.888 -11.669 1.00 76.19 121 ASP A N 1
ATOM 967 C CA . ASP A 1 121 ? -15.835 4.148 -12.376 1.00 76.19 121 ASP A CA 1
ATOM 968 C C . ASP A 1 121 ? -15.363 2.823 -12.995 1.00 76.19 121 ASP A C 1
ATOM 970 O O . ASP A 1 121 ? -16.179 1.985 -13.377 1.00 76.19 121 ASP A O 1
ATOM 974 N N . GLN A 1 122 ? -14.050 2.601 -13.100 1.00 81.81 122 GLN A N 1
ATOM 975 C CA . GLN A 1 122 ? -13.503 1.393 -13.727 1.00 81.81 122 GLN A CA 1
ATOM 976 C C . GLN A 1 122 ? -13.401 0.200 -12.771 1.00 81.81 122 GLN A C 1
ATOM 978 O O . GLN A 1 122 ? -13.193 -0.929 -13.219 1.00 81.81 122 GLN A O 1
ATOM 983 N N . LEU A 1 123 ? -13.545 0.420 -11.461 1.00 84.31 123 LEU A N 1
ATOM 984 C CA . LEU A 1 123 ? -13.600 -0.664 -10.486 1.00 84.31 123 LEU A CA 1
ATOM 985 C C . LEU A 1 123 ? -15.051 -1.092 -10.263 1.00 84.31 123 LEU A C 1
ATOM 987 O O . LEU A 1 123 ? -15.785 -0.463 -9.496 1.00 84.31 123 LEU A O 1
ATOM 991 N N . ASP A 1 124 ? -15.443 -2.196 -10.902 1.00 89.25 124 ASP A N 1
ATOM 992 C CA . ASP A 1 124 ? -16.794 -2.730 -10.760 1.00 89.25 124 ASP A CA 1
ATOM 993 C C . ASP A 1 124 ? -17.144 -3.043 -9.293 1.00 89.25 124 ASP A C 1
ATOM 995 O O . ASP A 1 124 ? -16.288 -3.305 -8.437 1.00 89.25 124 ASP A O 1
ATOM 999 N N . ALA A 1 125 ? -18.443 -3.031 -8.989 1.00 91.12 125 ALA A N 1
ATOM 1000 C CA . ALA A 1 125 ? -18.926 -3.160 -7.620 1.00 91.12 125 ALA A CA 1
ATOM 1001 C C . ALA A 1 125 ? -18.538 -4.495 -6.955 1.00 91.12 125 ALA A C 1
ATOM 1003 O O . ALA A 1 125 ? -18.383 -4.546 -5.734 1.00 91.12 125 ALA A O 1
ATOM 1004 N N . GLN A 1 126 ? -18.392 -5.583 -7.717 1.00 93.75 126 GLN A N 1
ATOM 1005 C CA . GLN A 1 126 ? -17.996 -6.879 -7.169 1.00 93.75 126 GLN A CA 1
ATOM 1006 C C . GLN A 1 126 ? -16.501 -6.906 -6.843 1.00 93.75 126 GLN A C 1
ATOM 1008 O O . GLN A 1 126 ? -16.132 -7.362 -5.758 1.00 93.75 126 GLN A O 1
ATOM 1013 N N . ALA A 1 127 ? -15.652 -6.418 -7.748 1.00 90.81 127 ALA A N 1
ATOM 1014 C CA . ALA A 1 127 ? -14.218 -6.280 -7.525 1.00 90.81 127 ALA A CA 1
ATOM 1015 C C . ALA A 1 127 ? -13.937 -5.369 -6.325 1.00 90.81 127 ALA A C 1
ATOM 1017 O O . ALA A 1 127 ? -13.183 -5.750 -5.428 1.00 90.81 127 ALA A O 1
ATOM 1018 N N . ARG A 1 128 ? -14.635 -4.230 -6.242 1.00 93.50 128 ARG A N 1
ATOM 1019 C CA . ARG A 1 128 ? -14.566 -3.306 -5.106 1.00 93.50 128 ARG A CA 1
ATOM 1020 C C . ARG A 1 128 ? -14.858 -3.997 -3.779 1.00 93.50 128 ARG A C 1
ATOM 1022 O O . ARG A 1 128 ? -14.015 -3.960 -2.890 1.00 93.50 128 ARG A O 1
ATOM 1029 N N . ARG A 1 129 ? -15.996 -4.694 -3.665 1.00 95.50 129 ARG A N 1
ATOM 1030 C CA . ARG A 1 129 ? -16.364 -5.409 -2.429 1.00 95.50 129 ARG A CA 1
ATOM 1031 C C . ARG A 1 129 ? -15.326 -6.456 -2.026 1.00 95.50 129 ARG A C 1
ATOM 1033 O O . ARG A 1 129 ? -15.044 -6.605 -0.844 1.00 95.50 129 ARG A O 1
ATOM 1040 N N . LYS A 1 130 ? -14.759 -7.186 -2.992 1.00 95.62 130 LYS A N 1
ATOM 1041 C CA . LYS A 1 130 ? -13.730 -8.203 -2.720 1.00 95.62 130 LYS A CA 1
ATOM 1042 C C . LYS A 1 130 ? -12.434 -7.582 -2.202 1.00 95.62 130 LYS A C 1
ATOM 1044 O O . LYS A 1 130 ? -11.857 -8.108 -1.257 1.00 95.62 130 LYS A O 1
ATOM 1049 N N . LEU A 1 131 ? -11.987 -6.483 -2.806 1.00 94.94 131 LEU A N 1
ATOM 1050 C CA . LEU A 1 131 ? -10.788 -5.778 -2.359 1.00 94.94 131 LEU A CA 1
ATOM 1051 C C . LEU A 1 131 ? -11.002 -5.123 -0.989 1.00 94.94 131 LEU A C 1
ATOM 1053 O O . LEU A 1 131 ? -10.147 -5.259 -0.121 1.00 94.94 131 LEU A O 1
ATOM 1057 N N . GLU A 1 132 ? -12.154 -4.487 -0.760 1.00 96.88 132 GLU A N 1
ATOM 1058 C CA . GLU A 1 132 ? -12.519 -3.928 0.549 1.00 96.88 132 GLU A CA 1
ATOM 1059 C C . GLU A 1 132 ? -12.541 -5.024 1.627 1.00 96.88 132 GLU A C 1
ATOM 1061 O O . GLU A 1 132 ? -11.916 -4.855 2.670 1.00 96.88 132 GLU A O 1
ATOM 1066 N N . ALA A 1 133 ? -13.136 -6.190 1.351 1.00 97.62 133 ALA A N 1
ATOM 1067 C CA . ALA A 1 133 ? -13.128 -7.329 2.272 1.00 97.62 133 ALA A CA 1
ATOM 1068 C C . ALA A 1 133 ? -11.716 -7.889 2.535 1.00 97.62 133 ALA A C 1
ATOM 1070 O O . ALA A 1 133 ? -11.398 -8.254 3.666 1.00 97.62 133 ALA A O 1
ATOM 1071 N N . ALA A 1 134 ? -10.848 -7.940 1.519 1.00 96.81 134 ALA A N 1
ATOM 1072 C CA . ALA A 1 134 ? -9.457 -8.360 1.696 1.00 96.81 134 ALA A CA 1
ATOM 1073 C C . ALA A 1 134 ? -8.678 -7.386 2.596 1.00 96.81 134 ALA A C 1
ATOM 1075 O O . ALA A 1 134 ? -7.892 -7.811 3.441 1.00 96.81 134 ALA A O 1
ATOM 1076 N N . MET A 1 135 ? -8.931 -6.084 2.462 1.00 97.75 135 MET A N 1
ATOM 1077 C CA . MET A 1 135 ? -8.343 -5.073 3.338 1.00 97.75 135 MET A CA 1
ATOM 1078 C C . MET A 1 135 ? -8.933 -5.109 4.753 1.00 97.75 135 MET A C 1
ATOM 1080 O O . MET A 1 135 ? -8.198 -4.923 5.717 1.00 97.75 135 MET A O 1
ATOM 1084 N N . GLU A 1 136 ? -10.229 -5.406 4.906 1.00 97.62 136 GLU A N 1
ATOM 1085 C CA . GLU A 1 136 ? -10.841 -5.664 6.220 1.00 97.62 136 GLU A CA 1
ATOM 1086 C C . GLU A 1 136 ? -10.180 -6.858 6.916 1.00 97.62 136 GLU A C 1
ATOM 1088 O O . GLU A 1 136 ? -9.919 -6.802 8.117 1.00 97.62 136 GLU A O 1
ATOM 1093 N N . PHE A 1 137 ? -9.847 -7.911 6.165 1.00 96.94 137 PHE A N 1
ATOM 1094 C CA . PHE A 1 137 ? -9.070 -9.029 6.690 1.00 96.94 137 PHE A CA 1
ATOM 1095 C C . PHE A 1 137 ? -7.658 -8.598 7.108 1.00 96.94 137 PHE A C 1
ATOM 1097 O O . PHE A 1 137 ? -7.227 -8.945 8.203 1.00 96.94 137 PHE A O 1
ATOM 1104 N N . LEU A 1 138 ? -6.950 -7.794 6.308 1.00 96.69 138 LEU A N 1
ATOM 1105 C CA . LEU A 1 138 ? -5.634 -7.266 6.700 1.00 96.69 138 LEU A CA 1
ATOM 1106 C C . LEU A 1 138 ? -5.693 -6.392 7.965 1.00 96.69 138 LEU A C 1
ATOM 1108 O O . LEU A 1 138 ? -4.779 -6.452 8.781 1.00 96.69 138 LEU A O 1
ATOM 1112 N N . CYS A 1 139 ? -6.789 -5.664 8.198 1.00 96.88 139 CYS A N 1
ATOM 1113 C CA . CYS A 1 139 ? -7.040 -4.924 9.442 1.00 96.88 139 CYS A CA 1
ATOM 1114 C C . CYS A 1 139 ? -7.183 -5.805 10.696 1.00 96.88 139 CYS A C 1
ATOM 1116 O O . CYS A 1 139 ? -7.286 -5.268 11.800 1.00 96.88 139 CYS A O 1
ATOM 1118 N N . THR A 1 140 ? -7.198 -7.134 10.572 1.00 96.25 140 THR A N 1
ATOM 1119 C CA . THR A 1 140 ? -7.044 -8.019 11.739 1.00 96.25 140 THR A CA 1
ATOM 1120 C C . THR A 1 140 ? -5.630 -7.965 12.319 1.00 96.25 140 THR A C 1
ATOM 1122 O O . THR A 1 140 ? -5.450 -8.272 13.494 1.00 96.25 140 THR A O 1
ATOM 1125 N N . ILE A 1 141 ? -4.640 -7.513 11.538 1.00 97.12 141 ILE A N 1
ATOM 1126 C CA . ILE A 1 141 ? -3.293 -7.199 12.013 1.00 97.12 141 ILE A CA 1
ATOM 1127 C C . ILE A 1 141 ? -3.343 -5.806 12.669 1.00 97.12 141 ILE A C 1
ATOM 1129 O O . ILE A 1 141 ? -3.572 -4.819 11.960 1.00 97.12 141 ILE A O 1
ATOM 1133 N N . PRO A 1 142 ? -3.102 -5.675 13.992 1.00 96.94 142 PRO A N 1
ATOM 1134 C CA . PRO A 1 142 ? -3.296 -4.410 14.705 1.00 96.94 142 PRO A CA 1
ATOM 1135 C C . PRO A 1 142 ? -2.516 -3.234 14.110 1.00 96.94 142 PRO A C 1
ATOM 1137 O O . PRO A 1 142 ? -3.083 -2.161 13.919 1.00 96.94 142 PRO A O 1
ATOM 1140 N N . LYS A 1 143 ? -1.253 -3.453 13.721 1.00 96.81 143 LYS A N 1
ATOM 1141 C CA . LYS A 1 143 ? -0.426 -2.408 13.099 1.00 96.81 143 LYS A CA 1
ATOM 1142 C C . LYS A 1 143 ? -0.937 -1.971 11.727 1.00 96.81 143 LYS A C 1
ATOM 1144 O O . LYS A 1 143 ? -0.859 -0.794 11.404 1.00 96.81 143 LYS A O 1
ATOM 1149 N N . VAL A 1 144 ? -1.498 -2.881 10.925 1.00 97.56 144 VAL A N 1
ATOM 1150 C CA . VAL A 1 144 ? -2.123 -2.505 9.643 1.00 97.56 144 VAL A CA 1
ATOM 1151 C C . VAL A 1 144 ? -3.357 -1.645 9.896 1.00 97.56 144 VAL A C 1
ATOM 1153 O O . VAL A 1 144 ? -3.537 -0.620 9.247 1.00 97.56 144 VAL A O 1
ATOM 1156 N N . ARG A 1 145 ? -4.198 -2.040 10.859 1.00 97.31 145 ARG A N 1
ATOM 1157 C CA . ARG A 1 145 ? -5.394 -1.276 11.233 1.00 97.31 145 ARG A CA 1
ATOM 1158 C C . ARG A 1 145 ? -5.043 0.134 11.695 1.00 97.31 145 ARG A C 1
ATOM 1160 O O . ARG A 1 145 ? -5.708 1.081 11.295 1.00 97.31 145 ARG A O 1
ATOM 1167 N N . GLU A 1 146 ? -4.030 0.255 12.541 1.00 96.50 146 GLU A N 1
ATOM 1168 C CA . GLU A 1 146 ? -3.567 1.533 13.072 1.00 96.50 146 GLU A CA 1
ATOM 1169 C C . GLU A 1 146 ? -2.973 2.428 11.982 1.00 96.50 146 GLU A C 1
ATOM 1171 O O . GLU A 1 146 ? -3.346 3.594 11.895 1.00 96.50 146 GLU A O 1
ATOM 1176 N N . LEU A 1 147 ? -2.147 1.867 11.093 1.00 96.06 147 LEU A N 1
ATOM 1177 C CA . LEU A 1 147 ? -1.627 2.574 9.923 1.00 96.06 147 LEU A CA 1
ATOM 1178 C C . LEU A 1 147 ? -2.762 3.081 9.024 1.00 96.06 147 LEU A C 1
ATOM 1180 O O . LEU A 1 147 ? -2.794 4.247 8.665 1.00 96.06 147 LEU A O 1
ATOM 1184 N N . LEU A 1 148 ? -3.758 2.243 8.720 1.00 95.44 148 LEU A N 1
ATOM 1185 C CA . LEU A 1 148 ? -4.904 2.657 7.901 1.00 95.44 148 LEU A CA 1
ATOM 1186 C C . LEU A 1 148 ? -5.831 3.656 8.603 1.00 95.44 148 LEU A C 1
ATOM 1188 O O . LEU A 1 148 ? -6.536 4.408 7.930 1.00 95.44 148 LEU A O 1
ATOM 1192 N N . TRP A 1 149 ? -5.874 3.644 9.936 1.00 94.56 149 TRP A N 1
ATOM 1193 C CA . TRP A 1 149 ? -6.566 4.668 10.713 1.00 94.56 149 TRP A CA 1
ATOM 1194 C C . TRP A 1 149 ? -5.841 6.009 10.627 1.00 94.56 149 TRP A C 1
ATOM 1196 O O . TRP A 1 149 ? -6.491 7.034 10.437 1.00 94.56 149 TRP A O 1
ATOM 1206 N N . TRP A 1 150 ? -4.512 5.989 10.743 1.00 93.69 150 TRP A N 1
ATOM 1207 C CA . TRP A 1 150 ? -3.646 7.154 10.579 1.00 93.69 150 TRP A CA 1
ATOM 1208 C C . TRP A 1 150 ? -3.771 7.743 9.168 1.00 93.69 150 TRP A C 1
ATOM 1210 O O . TRP A 1 150 ? -4.151 8.904 9.025 1.00 93.69 150 TRP A O 1
ATOM 1220 N N . ASP A 1 151 ? -3.633 6.905 8.134 1.00 90.62 151 ASP A N 1
ATOM 1221 C CA . ASP A 1 151 ? -3.735 7.281 6.714 1.00 90.62 151 AS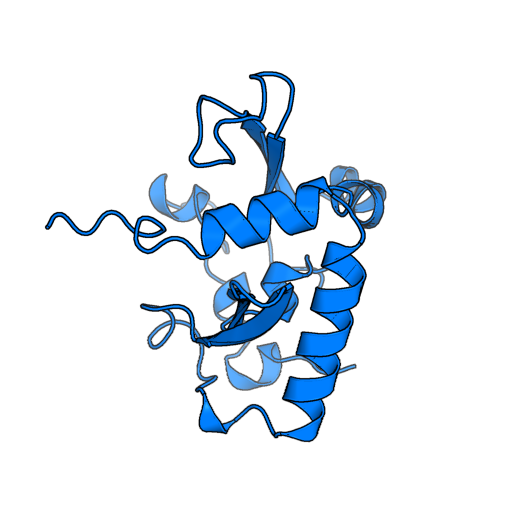P A CA 1
ATOM 1222 C C . ASP A 1 151 ? -5.118 7.850 6.316 1.00 90.62 151 ASP A C 1
ATOM 1224 O O . ASP A 1 151 ? -5.280 8.498 5.275 1.00 90.62 151 ASP A O 1
ATOM 1228 N N . ALA A 1 152 ? -6.161 7.553 7.100 1.00 89.56 152 ALA A N 1
ATOM 1229 C CA . ALA A 1 152 ? -7.522 8.021 6.852 1.00 89.56 152 ALA A CA 1
ATOM 1230 C C . ALA A 1 152 ? -7.797 9.423 7.415 1.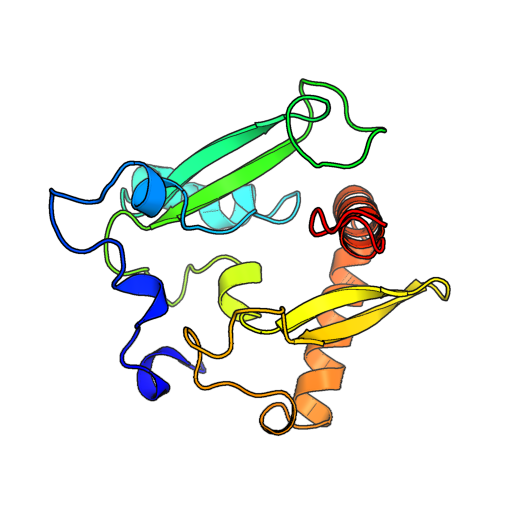00 89.56 152 ALA A C 1
ATOM 1232 O O . ALA A 1 152 ? -8.835 10.008 7.085 1.00 89.56 152 ALA A O 1
ATOM 1233 N N . GLN A 1 153 ? -6.917 9.957 8.267 1.00 80.62 153 GLN A N 1
ATOM 1234 C CA . GLN A 1 153 ? -7.115 11.275 8.858 1.00 80.62 153 GLN A CA 1
ATOM 1235 C C . GLN A 1 153 ? -6.960 12.373 7.788 1.00 80.62 153 GLN A C 1
ATOM 1237 O O . GLN A 1 153 ? -6.156 12.224 6.867 1.00 80.62 153 GLN A O 1
ATOM 1242 N N . PRO A 1 154 ? -7.714 13.487 7.882 1.00 62.84 154 PRO A N 1
ATOM 1243 C CA . PRO A 1 154 ? -7.664 14.581 6.902 1.00 62.84 154 PRO A CA 1
ATOM 1244 C C . PRO A 1 154 ? -6.255 15.136 6.659 1.00 62.84 154 PRO A C 1
ATOM 1246 O O . PRO A 1 154 ? -5.982 15.642 5.577 1.00 62.84 154 PRO A O 1
ATOM 1249 N N . ASN A 1 155 ? -5.365 14.971 7.639 1.00 50.69 155 ASN A N 1
ATOM 1250 C CA . ASN A 1 155 ? -3.980 15.432 7.622 1.00 50.69 155 ASN A CA 1
ATOM 1251 C C . ASN A 1 155 ? -3.065 14.620 6.684 1.00 50.69 155 ASN A C 1
ATOM 1253 O O . ASN A 1 155 ? -1.917 15.001 6.499 1.00 50.69 155 ASN A O 1
ATOM 1257 N N . TYR A 1 156 ? -3.552 13.527 6.076 1.00 45.88 156 TYR A N 1
ATOM 1258 C CA . TYR A 1 156 ? -2.752 12.610 5.246 1.00 45.88 156 TYR A CA 1
ATOM 1259 C C . TYR A 1 156 ? -2.219 13.219 3.931 1.00 45.88 156 TYR A C 1
ATOM 1261 O O . TYR A 1 156 ? -1.581 12.541 3.131 1.00 45.88 156 TYR A O 1
ATOM 1269 N N . ARG A 1 157 ? -2.450 14.507 3.676 1.00 45.03 157 ARG A N 1
ATOM 1270 C CA . ARG A 1 157 ? -1.593 15.341 2.826 1.00 45.03 157 ARG A CA 1
ATOM 1271 C C . ARG A 1 157 ? -1.589 16.719 3.453 1.00 45.03 157 ARG A C 1
ATOM 1273 O O . ARG A 1 157 ? -2.669 17.212 3.754 1.00 45.03 157 ARG A O 1
ATOM 1280 N N . GLY A 1 158 ? -0.410 17.289 3.679 1.00 35.44 158 GLY A N 1
ATOM 1281 C CA . GLY A 1 158 ? -0.236 18.619 4.259 1.00 35.44 158 GLY A CA 1
ATOM 1282 C C . GLY A 1 158 ? -0.882 19.718 3.419 1.00 35.44 158 GLY A C 1
ATOM 1283 O O . GLY A 1 158 ? -0.190 20.433 2.707 1.00 35.44 158 GLY A O 1
ATOM 1284 N N . ASP A 1 159 ? -2.197 19.845 3.532 1.00 32.59 159 ASP A N 1
ATOM 1285 C CA . ASP A 1 159 ? -2.950 21.025 3.158 1.00 32.59 159 ASP A CA 1
ATOM 1286 C C . ASP A 1 159 ? -3.191 21.788 4.467 1.00 32.59 159 ASP A C 1
ATOM 1288 O O . ASP A 1 159 ? -3.885 21.316 5.374 1.00 32.59 159 ASP A O 1
ATOM 1292 N N . GLU A 1 160 ? -2.528 22.937 4.584 1.00 29.31 160 GLU A N 1
ATOM 1293 C CA . GLU A 1 160 ? -2.825 23.964 5.579 1.00 29.31 160 GLU A CA 1
ATOM 1294 C C . GLU A 1 160 ? -4.332 24.286 5.560 1.00 29.31 160 GLU A C 1
ATOM 1296 O O . GLU A 1 160 ? -4.970 24.286 4.503 1.00 29.31 160 GLU A O 1
ATOM 1301 N N . ILE A 1 161 ? -4.894 24.527 6.749 1.00 33.06 161 ILE A N 1
ATOM 1302 C CA . ILE A 1 161 ? -6.234 25.109 6.933 1.00 33.06 161 ILE A CA 1
ATOM 1303 C C . ILE A 1 161 ? -6.249 26.527 6.360 1.00 33.06 161 ILE A C 1
ATOM 1305 O O . ILE A 1 161 ? -5.291 27.274 6.662 1.00 33.06 161 ILE A O 1
#

Sequence (161 aa):
SFDCGLLCDKRCCRTFAYGDASPEERDYGMELYPGEELMLADERQGGWLNWRFLSGGEYDLPSSWAKHEGVYFVGCTRPCARAKRPLRCRLFPYKPILKANGKIRLVLEKGTENYCPLTEDQLDAQARRKLEAAMEFLCTIPKVRELLWWDAQPNYRGDEI

Foldseek 3Di:
DDDLCVVVVLQLQCLQPDDPRDPVSQPRFDWAFVPVCVVCVVVVVVPQKDKDWDAAPRDLFQVPGHRVDTTITIDTNHRDPRVSDGPCVVCPQWDWAQDPVRFTFTDGHPPCVVRHVDDPVVQDPVNRVVVRVVLSVVVVPVRNVRRRHSCNDPPVDPDDD

Secondary structure (DSSP, 8-state):
---THHHHTTGGGTTT-SS---TTGGG--EEPPTTHHHHTGGGGTTTSEEEEEEEBTTBSS-TT--TT-EEEEEEESSS--GGG--HHHHHTTEEEEE-TTS-EEEEEPTT-TTT----GGGS-HHHHHHHHHHHHHHTTSHHHHHHHHHTTSGGGS----